Protein AF-A0A7R8ZW64-F1 (afdb_monomer)

Nearest PDB structures (foldseek):
  7yxy-assembly1_A  TM=9.340E-01  e=2.367E-04  Homo sapiens
  7yxx-assembly1_C  TM=9.201E-01  e=2.009E-04  Homo sapiens
  1jpl-assembly1_A  TM=7.993E-01  e=7.768E-01  Homo sapiens
  3ldz-assembly4_D  TM=6.317E-01  e=5.594E-01  Homo sapiens
  1lf8-assembly1_A  TM=7.540E-01  e=1.969E+00  Homo sapiens

Mean predicted aligned error: 4.55 Å

pLDDT: mean 87.66, std 8.01, range [64.5, 96.69]

Solvent-accessible surface area (backbone atoms only — not comparable to full-atom values): 5279 Å² total; per-residue (Å²): 112,68,68,60,48,51,48,74,76,37,52,76,39,69,68,45,51,52,50,52,46,60,60,30,57,88,28,66,73,50,35,52,54,52,51,54,54,42,48,56,48,62,75,39,95,79,49,90,56,39,68,35,44,49,51,44,48,51,53,61,49,64,46,91,52,97,55,25,70,57,50,46,47,37,50,43,66,21,48,100,80,80,43,77,12,51,56,62,58,75,74,107

Organism: NCBI:txid163714

Structure (mmCIF, N/CA/C/O backbone):
data_AF-A0A7R8ZW64-F1
#
_entry.id   AF-A0A7R8ZW64-F1
#
loop_
_atom_site.group_PDB
_atom_site.id
_atom_site.type_symbol
_atom_site.label_atom_id
_atom_site.label_alt_id
_atom_site.label_comp_id
_atom_site.label_asym_id
_atom_site.label_entity_id
_atom_site.label_seq_id
_atom_site.pdbx_PDB_ins_code
_atom_site.Cartn_x
_atom_site.Cartn_y
_atom_site.Cartn_z
_atom_site.occupancy
_atom_site.B_iso_or_equiv
_atom_site.auth_seq_id
_atom_site.auth_comp_id
_atom_site.auth_asym_id
_atom_site.auth_atom_id
_atom_site.pdbx_PDB_model_num
ATOM 1 N N . ARG A 1 1 ? 12.061 3.968 9.991 1.00 66.75 1 ARG A N 1
ATOM 2 C CA . ARG A 1 1 ? 11.794 5.033 10.994 1.00 66.75 1 ARG A CA 1
ATOM 3 C C . ARG A 1 1 ? 11.259 6.308 10.344 1.00 66.75 1 ARG A C 1
ATOM 5 O O . ARG A 1 1 ? 10.200 6.731 10.760 1.00 66.75 1 ARG A O 1
ATOM 12 N N . TYR A 1 2 ? 11.912 6.879 9.323 1.00 83.88 2 TYR A N 1
ATOM 13 C CA . TYR A 1 2 ? 11.427 8.117 8.686 1.00 83.88 2 TYR A CA 1
ATOM 14 C C . TYR A 1 2 ? 10.127 7.936 7.882 1.00 83.88 2 TYR A C 1
ATOM 16 O O . TYR A 1 2 ? 9.154 8.625 8.146 1.00 83.88 2 TYR A O 1
ATOM 24 N N . LEU A 1 3 ? 10.071 6.941 6.988 1.00 83.38 3 LEU A N 1
ATOM 25 C CA . LEU A 1 3 ? 8.874 6.668 6.181 1.00 83.38 3 LEU A CA 1
ATOM 26 C C . LEU A 1 3 ? 7.639 6.357 7.040 1.00 83.38 3 LEU A C 1
ATOM 28 O O . LEU A 1 3 ? 6.577 6.911 6.817 1.00 83.38 3 LEU A O 1
ATOM 32 N N . LYS A 1 4 ? 7.812 5.527 8.075 1.00 85.31 4 LYS A N 1
ATOM 33 C CA . LYS A 1 4 ? 6.762 5.229 9.058 1.00 85.31 4 LYS A CA 1
ATOM 34 C C . LYS A 1 4 ? 6.213 6.499 9.720 1.00 85.31 4 LYS A C 1
ATOM 36 O O . LYS A 1 4 ? 5.008 6.646 9.825 1.00 85.31 4 LYS A O 1
ATOM 41 N N . LYS A 1 5 ? 7.096 7.428 10.098 1.00 86.44 5 LYS A N 1
ATOM 42 C CA . LYS A 1 5 ? 6.702 8.705 10.697 1.00 86.44 5 LYS A CA 1
ATOM 43 C C . LYS A 1 5 ? 5.900 9.577 9.720 1.00 86.44 5 LYS A C 1
ATOM 45 O O . LYS A 1 5 ? 4.893 10.139 10.117 1.00 86.44 5 LYS A O 1
ATOM 50 N N . ILE A 1 6 ? 6.307 9.637 8.447 1.00 84.00 6 ILE A N 1
ATOM 51 C CA . ILE A 1 6 ? 5.544 10.341 7.399 1.00 84.00 6 ILE A CA 1
ATOM 52 C C . ILE A 1 6 ? 4.145 9.743 7.250 1.00 84.00 6 ILE A C 1
ATOM 54 O O . ILE A 1 6 ? 3.171 10.485 7.182 1.00 84.00 6 ILE A O 1
ATOM 58 N N . LEU A 1 7 ? 4.056 8.410 7.214 1.00 85.50 7 LEU A N 1
ATOM 59 C CA . LEU A 1 7 ? 2.778 7.714 7.135 1.00 85.50 7 LEU A CA 1
ATOM 60 C C . LEU A 1 7 ? 1.893 8.084 8.331 1.00 85.50 7 LEU A C 1
ATOM 62 O O . LEU A 1 7 ? 0.770 8.508 8.129 1.00 85.50 7 LEU A O 1
ATOM 66 N N . GLU A 1 8 ? 2.407 8.004 9.558 1.00 82.81 8 GLU A N 1
ATOM 67 C CA . GLU A 1 8 ? 1.642 8.308 10.777 1.00 82.81 8 GLU A CA 1
ATOM 68 C C . GLU A 1 8 ? 1.207 9.782 10.895 1.00 82.81 8 GLU A C 1
ATOM 70 O O . GLU A 1 8 ? 0.135 10.048 11.427 1.00 82.81 8 GLU A O 1
ATOM 75 N N . GLU A 1 9 ? 2.005 10.745 10.421 1.00 81.62 9 GLU A N 1
ATOM 76 C CA . GLU A 1 9 ? 1.721 12.181 10.599 1.00 81.62 9 GLU A CA 1
ATOM 77 C C . GLU A 1 9 ? 0.862 12.790 9.473 1.00 81.62 9 GLU A C 1
ATOM 79 O O . GLU A 1 9 ? 0.253 13.843 9.674 1.00 81.62 9 GLU A O 1
ATOM 84 N N . HIS A 1 10 ? 0.808 12.162 8.290 1.00 77.38 10 HIS A N 1
ATOM 85 C CA . HIS A 1 10 ? 0.266 12.794 7.078 1.00 77.38 10 HIS A CA 1
ATOM 86 C C . HIS A 1 10 ? -0.532 11.859 6.146 1.00 77.38 10 HIS A C 1
ATOM 88 O O . HIS A 1 10 ? -0.652 12.152 4.956 1.00 77.3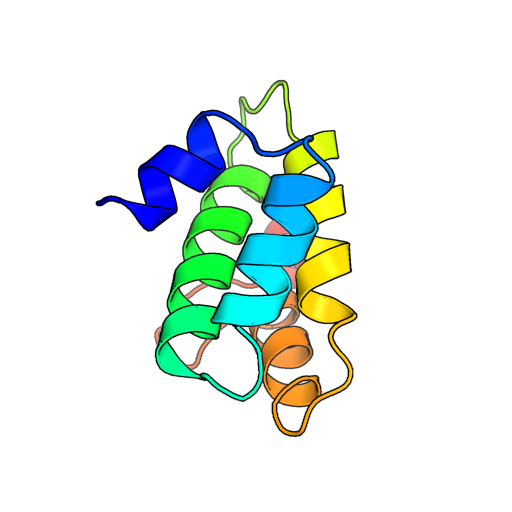8 10 HIS A O 1
ATOM 94 N N . THR A 1 11 ? -1.113 10.765 6.653 1.00 73.31 11 THR A N 1
ATOM 95 C CA . THR A 1 11 ? -1.839 9.743 5.857 1.00 73.31 11 THR A CA 1
ATOM 96 C C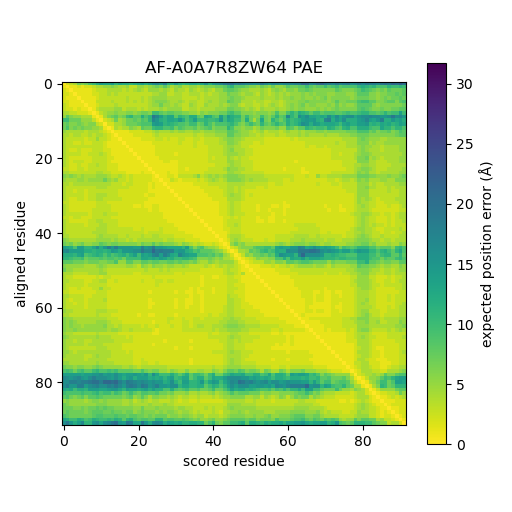 . THR A 1 11 ? -2.851 10.269 4.832 1.00 73.31 11 THR A C 1
ATOM 98 O O . THR A 1 11 ? -3.062 9.609 3.820 1.00 73.31 11 THR A O 1
ATOM 101 N N . SER A 1 12 ? -3.482 11.420 5.075 1.00 73.88 12 SER A N 1
ATOM 102 C CA . SER A 1 12 ? -4.543 11.995 4.231 1.00 73.88 12 SER A CA 1
ATOM 103 C C . SER A 1 12 ? -4.088 13.116 3.290 1.00 73.88 12 SER A C 1
ATOM 105 O O . SER A 1 12 ? -4.902 13.655 2.543 1.00 73.88 12 SER A O 1
ATOM 107 N N . SER A 1 13 ? -2.808 13.500 3.314 1.00 85.56 13 SER A N 1
ATOM 108 C CA . SER A 1 13 ? -2.300 14.562 2.441 1.00 85.56 13 SER A CA 1
ATOM 109 C C . SER A 1 13 ? -2.027 14.034 1.030 1.00 85.56 13 SER A C 1
ATOM 111 O O . SER A 1 13 ? -1.334 13.026 0.870 1.00 85.56 13 SER A O 1
ATOM 113 N N . GLU A 1 14 ? -2.489 14.751 -0.001 1.00 87.44 14 GLU A N 1
ATOM 114 C CA . GLU A 1 14 ? -2.173 14.450 -1.408 1.00 87.44 14 GLU A CA 1
ATOM 115 C C . GLU A 1 14 ? -0.656 14.371 -1.648 1.00 87.44 14 GLU A C 1
ATOM 117 O O . GLU A 1 14 ? -0.184 13.477 -2.351 1.00 87.44 14 GLU A O 1
ATOM 122 N N . ASP A 1 15 ? 0.125 15.226 -0.979 1.00 88.81 15 ASP A N 1
ATOM 123 C CA . ASP A 1 15 ? 1.590 15.209 -1.054 1.00 88.81 15 ASP A CA 1
ATOM 124 C C . ASP A 1 15 ? 2.175 13.899 -0.515 1.00 88.81 15 ASP A C 1
ATOM 126 O O . ASP A 1 15 ? 3.167 13.384 -1.032 1.00 88.81 15 ASP A O 1
ATOM 130 N N . THR A 1 16 ? 1.550 13.331 0.521 1.00 89.06 16 THR A N 1
ATOM 131 C CA . THR A 1 16 ? 1.985 12.056 1.104 1.00 89.06 16 THR A CA 1
ATOM 132 C C . THR A 1 16 ? 1.661 10.902 0.173 1.00 89.06 16 THR A C 1
ATOM 134 O O . THR A 1 16 ? 2.512 10.039 -0.036 1.00 89.06 16 THR A O 1
ATOM 137 N N . ILE A 1 17 ? 0.484 10.915 -0.455 1.00 89.94 17 ILE A N 1
ATOM 138 C CA . ILE A 1 17 ? 0.106 9.923 -1.466 1.00 89.94 17 ILE A CA 1
ATOM 139 C C . ILE A 1 17 ? 1.070 9.976 -2.658 1.00 89.94 17 ILE A C 1
ATOM 141 O O . ILE A 1 17 ? 1.565 8.932 -3.093 1.00 89.94 17 ILE A O 1
ATOM 145 N N .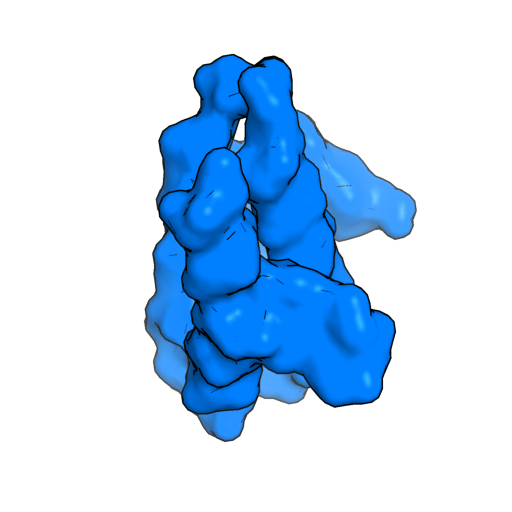 ALA A 1 18 ? 1.391 11.174 -3.154 1.00 92.12 18 ALA A N 1
ATOM 146 C CA . ALA A 1 18 ? 2.326 11.362 -4.259 1.00 92.12 18 ALA A CA 1
ATOM 147 C C . ALA A 1 18 ? 3.744 10.894 -3.893 1.00 92.12 18 ALA A C 1
ATOM 149 O O . ALA A 1 18 ? 4.369 10.149 -4.651 1.00 92.12 18 ALA A O 1
ATOM 150 N N . LEU A 1 19 ? 4.236 11.268 -2.707 1.00 92.50 19 LEU A N 1
ATOM 151 C CA . LEU A 1 19 ? 5.552 10.861 -2.220 1.00 92.50 19 LEU A CA 1
ATOM 152 C C . LEU A 1 19 ? 5.647 9.343 -2.034 1.00 92.50 19 LEU A C 1
ATOM 154 O O . LEU A 1 19 ? 6.618 8.730 -2.472 1.00 92.50 19 LEU A O 1
ATOM 158 N N . VAL A 1 20 ? 4.648 8.727 -1.398 1.00 91.81 20 VAL A N 1
ATOM 159 C CA . VAL A 1 20 ? 4.602 7.273 -1.200 1.00 91.81 20 VAL A CA 1
ATOM 160 C C . VAL A 1 20 ? 4.560 6.558 -2.545 1.00 91.81 20 VAL A C 1
ATOM 162 O O . VAL A 1 20 ? 5.328 5.617 -2.744 1.00 91.81 20 VAL A O 1
ATOM 165 N N . SER A 1 21 ? 3.737 7.036 -3.481 1.00 92.81 21 SER A N 1
ATOM 166 C CA . SER A 1 21 ? 3.658 6.481 -4.835 1.00 92.81 21 SER A CA 1
ATOM 167 C C . SER A 1 21 ? 5.006 6.543 -5.547 1.00 92.81 21 SER A C 1
ATOM 169 O O . SER A 1 21 ? 5.480 5.532 -6.060 1.00 92.81 21 SER A O 1
ATOM 171 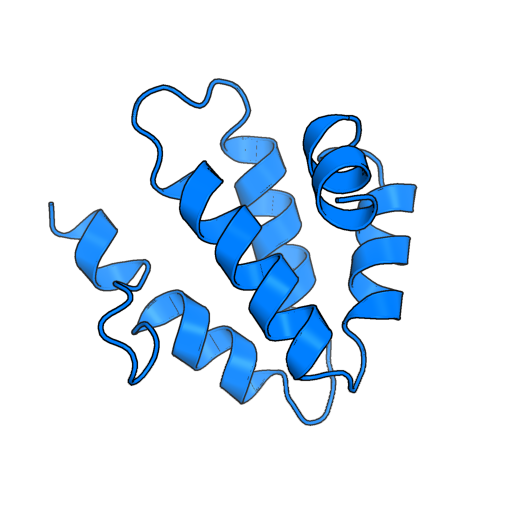N N . TYR A 1 22 ? 5.678 7.695 -5.492 1.00 94.69 22 TYR A N 1
ATOM 172 C CA . TYR A 1 22 ? 7.005 7.877 -6.076 1.00 94.69 22 TYR A CA 1
ATOM 173 C C . TYR A 1 22 ? 8.055 6.941 -5.461 1.00 94.69 22 TYR A C 1
ATOM 175 O O . TYR A 1 22 ? 8.835 6.325 -6.179 1.00 94.69 22 TYR A O 1
ATOM 183 N N . LEU A 1 23 ? 8.073 6.800 -4.133 1.00 93.69 23 LEU A N 1
ATOM 184 C CA . LEU A 1 23 ? 9.037 5.940 -3.440 1.00 93.69 23 LEU A CA 1
ATOM 185 C C . LEU A 1 23 ? 8.798 4.444 -3.691 1.00 93.69 23 LEU A C 1
ATOM 187 O O . LEU A 1 23 ? 9.738 3.650 -3.611 1.00 93.69 23 LEU A O 1
ATOM 191 N N . CYS A 1 24 ? 7.550 4.058 -3.955 1.00 95.00 24 CYS A N 1
ATOM 192 C CA . CYS A 1 24 ? 7.164 2.677 -4.232 1.00 95.00 24 CYS A CA 1
ATOM 193 C C . CYS A 1 24 ? 7.347 2.285 -5.701 1.00 95.00 24 CYS A C 1
ATOM 195 O O . CYS A 1 24 ? 7.485 1.090 -5.974 1.00 95.00 24 CYS A O 1
ATOM 197 N N . TRP A 1 25 ? 7.377 3.258 -6.616 1.00 96.69 25 TRP A N 1
ATOM 198 C CA . TRP A 1 25 ? 7.511 3.031 -8.052 1.00 96.69 25 TRP A CA 1
ATOM 199 C C . TRP A 1 25 ? 8.766 2.214 -8.381 1.00 96.69 25 TRP A C 1
ATOM 201 O O . TRP A 1 25 ? 9.879 2.601 -8.021 1.00 96.69 25 TRP A O 1
ATOM 211 N N . GLU A 1 26 ? 8.577 1.050 -9.012 1.00 94.38 26 GLU A N 1
ATOM 212 C CA . GLU A 1 26 ? 9.644 0.101 -9.389 1.00 94.38 26 GLU A CA 1
ATOM 213 C C . GLU A 1 26 ? 10.538 -0.369 -8.212 1.00 94.38 26 GLU A C 1
ATOM 215 O O . GLU A 1 26 ? 11.589 -0.987 -8.399 1.00 94.38 26 GLU A O 1
ATOM 220 N N . SER A 1 27 ? 10.120 -0.129 -6.963 1.00 94.12 27 SER A N 1
ATOM 221 C CA . SER A 1 27 ? 10.894 -0.439 -5.758 1.00 94.12 27 SER A CA 1
ATOM 222 C C . SER A 1 27 ? 10.169 -1.458 -4.891 1.00 94.12 27 SER A C 1
ATOM 224 O O . SER A 1 27 ? 9.383 -1.127 -3.997 1.00 94.12 27 SER A O 1
ATOM 226 N N . ARG A 1 28 ? 10.467 -2.740 -5.121 1.00 91.38 28 ARG A N 1
ATOM 227 C CA . ARG A 1 28 ? 9.860 -3.843 -4.362 1.00 91.38 28 ARG A CA 1
ATOM 228 C C . ARG A 1 28 ? 10.129 -3.773 -2.850 1.00 91.38 28 ARG A C 1
ATOM 230 O O . ARG A 1 28 ? 9.170 -3.921 -2.099 1.00 91.38 28 ARG A O 1
ATOM 237 N N . PRO A 1 29 ? 11.358 -3.506 -2.359 1.00 92.00 29 PRO A N 1
ATOM 238 C CA . PRO A 1 29 ? 11.611 -3.437 -0.917 1.00 92.00 29 PRO A CA 1
ATOM 239 C C . PRO A 1 29 ? 10.828 -2.317 -0.223 1.00 92.00 29 PRO A C 1
ATOM 241 O O . PRO A 1 29 ? 10.318 -2.518 0.879 1.00 92.00 29 PRO A O 1
ATOM 244 N N . VAL A 1 30 ? 10.712 -1.151 -0.870 1.00 92.81 30 VAL A N 1
ATOM 245 C CA . VAL A 1 30 ? 9.963 -0.013 -0.323 1.00 92.81 30 VAL A CA 1
ATOM 246 C C . VAL A 1 30 ? 8.464 -0.286 -0.378 1.00 92.81 30 VAL A C 1
ATOM 248 O O . VAL A 1 30 ? 7.800 -0.126 0.642 1.00 92.81 30 VAL A O 1
ATOM 251 N N . SER A 1 31 ? 7.956 -0.793 -1.506 1.00 93.81 31 SER A N 1
ATOM 252 C CA . SER A 1 31 ? 6.555 -1.207 -1.655 1.00 93.81 31 SER A CA 1
ATOM 253 C C . SER A 1 31 ? 6.142 -2.219 -0.585 1.00 93.81 31 SER A C 1
ATOM 255 O O . SER A 1 31 ? 5.130 -2.020 0.079 1.00 93.81 31 SER A O 1
ATOM 257 N N . CYS A 1 32 ? 6.947 -3.264 -0.352 1.00 91.75 32 CYS A N 1
ATOM 258 C CA . CYS A 1 32 ? 6.688 -4.240 0.709 1.00 91.75 32 CYS A CA 1
ATOM 259 C C . CYS A 1 32 ? 6.657 -3.578 2.089 1.00 91.75 32 CYS A C 1
ATOM 261 O O . CYS A 1 32 ? 5.793 -3.888 2.903 1.00 91.75 32 CYS A O 1
ATOM 2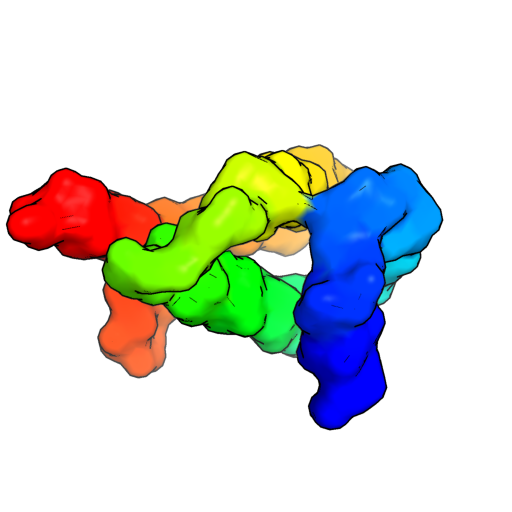63 N N . PHE A 1 33 ? 7.607 -2.691 2.393 1.00 92.44 33 PHE A N 1
ATOM 264 C CA . PHE A 1 33 ? 7.639 -2.016 3.689 1.00 92.44 33 PHE A CA 1
ATOM 265 C C . PHE A 1 33 ? 6.391 -1.144 3.901 1.00 92.44 33 PHE A C 1
ATOM 267 O O . PHE A 1 33 ? 5.752 -1.250 4.944 1.00 92.44 33 PHE A O 1
ATOM 274 N N . VAL A 1 34 ? 6.021 -0.329 2.908 1.00 93.12 34 VAL A N 1
ATOM 275 C CA . VAL A 1 34 ? 4.830 0.534 2.963 1.00 93.12 34 VAL A CA 1
ATOM 276 C C . VAL A 1 34 ? 3.560 -0.296 3.094 1.00 93.12 34 VAL A C 1
ATOM 278 O O . VAL A 1 34 ? 2.764 -0.032 3.989 1.00 93.12 34 VAL A O 1
ATOM 281 N N . LEU A 1 35 ? 3.389 -1.320 2.253 1.00 93.19 35 LEU A N 1
ATOM 282 C CA . LEU A 1 35 ? 2.210 -2.184 2.279 1.00 93.19 35 LEU A CA 1
ATOM 283 C C . LEU A 1 35 ? 2.028 -2.838 3.651 1.00 93.19 35 LEU A C 1
ATOM 285 O O . LEU A 1 35 ? 0.930 -2.830 4.194 1.00 93.19 35 LEU A O 1
ATOM 289 N N . ASN A 1 36 ? 3.119 -3.318 4.246 1.00 90.94 36 ASN A N 1
ATOM 290 C CA . ASN A 1 36 ? 3.109 -3.926 5.571 1.00 90.94 36 ASN A CA 1
ATOM 291 C C . ASN A 1 36 ? 2.695 -2.956 6.687 1.00 90.94 36 ASN A C 1
ATOM 293 O O . ASN A 1 36 ? 1.993 -3.362 7.612 1.00 90.94 36 ASN A O 1
ATOM 297 N N . GLU A 1 37 ? 3.151 -1.703 6.635 1.00 91.12 37 GLU A N 1
ATOM 298 C CA . GLU A 1 37 ? 2.743 -0.68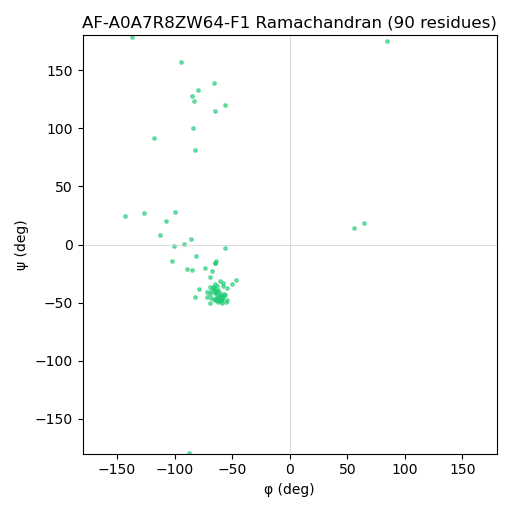2 7.609 1.00 91.12 37 GLU A CA 1
ATOM 299 C C . GLU A 1 37 ? 1.269 -0.304 7.414 1.00 91.12 37 GLU A C 1
ATOM 301 O O . GLU A 1 37 ? 0.532 -0.228 8.392 1.00 91.12 37 GLU A O 1
ATOM 306 N N . ILE A 1 38 ? 0.810 -0.146 6.167 1.00 91.19 38 ILE A N 1
ATOM 307 C CA . ILE A 1 38 ? -0.598 0.151 5.861 1.00 91.19 38 ILE A CA 1
ATOM 308 C C . ILE A 1 38 ? -1.509 -0.995 6.309 1.00 91.19 38 ILE A C 1
ATOM 310 O O . ILE A 1 38 ? -2.502 -0.752 6.990 1.00 91.19 38 ILE A O 1
ATOM 314 N N . GLN A 1 39 ? -1.172 -2.244 5.979 1.00 89.62 39 GLN A N 1
ATOM 315 C CA . GLN A 1 39 ? -1.946 -3.414 6.396 1.00 89.62 39 GLN A CA 1
ATOM 316 C C . GLN A 1 39 ? -2.060 -3.489 7.918 1.00 89.62 39 GLN A C 1
ATOM 318 O O . GLN A 1 39 ? -3.166 -3.652 8.418 1.00 89.62 39 GLN A O 1
ATOM 323 N N . ALA A 1 40 ? -0.964 -3.275 8.656 1.00 88.56 40 ALA A N 1
ATOM 324 C CA . ALA A 1 40 ? -0.997 -3.270 10.120 1.00 88.56 40 ALA A CA 1
ATOM 325 C C . ALA A 1 40 ? -1.980 -2.231 10.692 1.00 88.56 40 ALA A C 1
ATOM 327 O O . ALA A 1 40 ? -2.597 -2.469 11.730 1.00 88.56 40 ALA A O 1
ATOM 328 N N . GLN A 1 41 ? -2.139 -1.093 10.014 1.00 88.50 41 GLN A N 1
ATOM 329 C CA . GLN A 1 41 ? -3.068 -0.036 10.411 1.00 88.50 41 GLN A CA 1
ATOM 330 C C . GLN A 1 41 ? -4.514 -0.348 10.019 1.00 88.50 41 GLN A C 1
ATOM 332 O O . GLN A 1 41 ? -5.422 -0.069 10.803 1.00 88.50 41 GLN A O 1
ATOM 337 N N . VAL A 1 42 ? -4.734 -0.954 8.850 1.00 87.88 42 VAL A N 1
ATOM 338 C CA . VAL A 1 42 ? -6.064 -1.370 8.373 1.00 87.88 42 VAL A CA 1
ATOM 339 C C . VAL A 1 42 ? -6.621 -2.531 9.201 1.00 87.88 42 VAL A C 1
ATOM 341 O O . VAL A 1 42 ? -7.813 -2.554 9.489 1.00 87.88 42 VAL A O 1
ATOM 344 N N . THR A 1 43 ? -5.774 -3.465 9.638 1.00 86.00 43 THR A N 1
ATOM 345 C CA . THR A 1 43 ? -6.185 -4.616 10.459 1.00 86.00 43 THR A CA 1
ATOM 346 C C . THR A 1 43 ? -6.235 -4.310 11.961 1.00 86.00 43 THR A C 1
ATOM 348 O O . THR A 1 43 ? -6.428 -5.213 12.775 1.00 86.00 43 THR A O 1
ATOM 351 N N . SER A 1 44 ? -6.015 -3.056 12.365 1.00 83.38 44 SER A N 1
ATOM 352 C CA . SER A 1 44 ? -6.038 -2.640 13.770 1.00 83.38 44 SER A CA 1
ATOM 353 C C . SER A 1 44 ? -7.465 -2.327 14.237 1.00 83.38 44 SER A C 1
ATOM 355 O O . SER A 1 44 ? -8.161 -1.505 13.647 1.00 83.38 44 SER A O 1
ATOM 357 N N . VAL A 1 45 ? -7.885 -2.935 15.352 1.00 66.50 45 VAL A N 1
ATOM 358 C CA . VAL A 1 45 ? -9.265 -2.894 15.892 1.00 66.50 45 VAL A CA 1
ATOM 359 C C . VAL A 1 45 ? -9.721 -1.491 16.345 1.00 66.50 45 VAL A C 1
ATOM 361 O O . VAL A 1 45 ? -10.915 -1.255 16.502 1.00 66.50 45 VAL A O 1
ATOM 364 N N . TYR A 1 46 ? -8.803 -0.533 16.526 1.00 68.06 46 TYR A N 1
ATOM 365 C CA . TYR A 1 46 ? -9.102 0.793 17.097 1.00 68.06 46 TYR A CA 1
ATOM 366 C C . TYR A 1 46 ? -8.631 1.972 16.234 1.00 68.06 46 TYR A C 1
ATOM 368 O O . TYR A 1 46 ? -8.338 3.048 16.756 1.00 68.06 46 TYR A O 1
ATOM 376 N N . ASN A 1 47 ? -8.527 1.790 14.916 1.00 77.00 47 ASN A N 1
ATOM 377 C CA . ASN A 1 47 ? -8.045 2.852 14.038 1.00 77.00 47 ASN A CA 1
ATOM 378 C C . ASN A 1 47 ? -9.167 3.826 13.627 1.00 77.00 47 ASN A C 1
ATOM 380 O O . ASN A 1 47 ? -9.943 3.554 12.711 1.00 77.00 47 ASN A O 1
ATOM 384 N N . TYR A 1 48 ? -9.227 4.990 14.284 1.00 74.62 48 TYR A N 1
ATOM 385 C CA . TYR A 1 48 ? -10.174 6.071 13.960 1.00 74.62 48 TYR A CA 1
ATOM 386 C C . TYR A 1 48 ? -9.939 6.698 12.575 1.00 74.62 48 TYR A C 1
ATOM 388 O O . TYR A 1 48 ? -10.827 7.363 12.045 1.00 74.62 48 TYR A O 1
ATOM 396 N N . GLU A 1 49 ? -8.774 6.459 11.971 1.00 83.31 49 GLU A N 1
ATOM 397 C CA . GLU A 1 49 ? -8.377 6.984 10.663 1.00 83.31 49 GLU A CA 1
ATOM 398 C C . GLU A 1 49 ? -8.375 5.901 9.577 1.00 83.31 49 GLU A C 1
ATOM 400 O O . GLU A 1 49 ? -7.750 6.071 8.531 1.00 83.31 49 GLU A O 1
ATOM 405 N N . ILE A 1 50 ? -9.081 4.781 9.788 1.00 86.50 50 ILE A N 1
ATOM 406 C CA . ILE A 1 50 ? -9.103 3.646 8.848 1.00 86.50 50 ILE A CA 1
ATOM 407 C C . ILE A 1 50 ? -9.403 4.069 7.403 1.00 86.50 50 ILE A C 1
ATOM 409 O O . ILE A 1 50 ? -8.831 3.516 6.469 1.00 86.50 50 ILE A O 1
ATOM 413 N N . LYS A 1 51 ? -10.242 5.095 7.210 1.00 87.81 51 LYS A N 1
ATOM 414 C CA . LYS A 1 51 ? -10.537 5.656 5.888 1.00 87.81 51 LYS A CA 1
ATOM 415 C C . LYS A 1 51 ? -9.274 6.179 5.191 1.00 87.81 51 LYS A C 1
ATOM 417 O O . LYS A 1 51 ? -9.045 5.816 4.044 1.00 87.81 51 LYS A O 1
ATOM 422 N N . CYS A 1 52 ? -8.445 6.963 5.880 1.00 88.88 52 CYS A N 1
ATOM 423 C CA . CYS A 1 52 ? -7.204 7.514 5.327 1.00 88.88 52 CYS A CA 1
ATOM 424 C C . CYS A 1 52 ? -6.223 6.391 4.954 1.00 88.88 52 CYS A C 1
ATOM 426 O O . CYS A 1 52 ? -5.600 6.416 3.895 1.00 88.88 52 CYS A O 1
ATOM 428 N N . TRP A 1 53 ? -6.126 5.357 5.795 1.00 90.50 53 TRP A N 1
ATOM 429 C CA . TRP A 1 53 ? -5.284 4.191 5.517 1.00 90.50 53 TRP A CA 1
ATOM 430 C C . TRP A 1 53 ? -5.785 3.365 4.326 1.00 90.50 53 TRP A C 1
ATOM 432 O O . TRP A 1 53 ? -4.972 2.877 3.543 1.00 90.50 53 TRP A O 1
ATOM 442 N N . LEU A 1 54 ? -7.104 3.237 4.149 1.00 90.38 54 LEU A N 1
ATOM 443 C CA . LEU A 1 54 ? -7.699 2.589 2.978 1.00 90.38 54 LEU A CA 1
ATOM 444 C C . LEU A 1 54 ? -7.489 3.406 1.698 1.00 90.38 54 LEU A C 1
ATOM 446 O O . LEU A 1 54 ? -7.189 2.824 0.661 1.00 90.38 54 LEU A O 1
ATOM 450 N N . GLU A 1 55 ? -7.601 4.733 1.756 1.00 91.50 55 GLU A N 1
ATOM 451 C CA . GLU A 1 55 ? -7.297 5.614 0.618 1.00 91.50 55 GLU A CA 1
ATOM 452 C C . GLU A 1 55 ? -5.834 5.467 0.186 1.00 91.50 55 GLU A C 1
ATOM 454 O O . GLU A 1 55 ? -5.547 5.279 -0.998 1.00 91.50 55 GLU A O 1
ATOM 459 N N . LEU A 1 56 ? -4.911 5.446 1.151 1.00 92.25 56 LEU A N 1
ATOM 460 C CA . LEU A 1 56 ? -3.496 5.229 0.876 1.00 92.25 56 LEU A CA 1
ATOM 461 C C . LEU A 1 56 ? -3.216 3.819 0.328 1.00 92.25 56 LEU A C 1
ATOM 463 O O . LEU A 1 56 ? -2.398 3.661 -0.580 1.00 92.25 56 LEU A O 1
ATOM 467 N N . LEU A 1 57 ? -3.907 2.797 0.844 1.00 93.75 57 LEU A N 1
ATOM 468 C CA . LEU A 1 57 ? -3.828 1.437 0.316 1.00 93.75 57 LEU A CA 1
ATOM 469 C C . LEU A 1 57 ? -4.271 1.391 -1.148 1.00 93.75 57 LEU A C 1
ATOM 471 O O . LEU A 1 57 ? -3.563 0.839 -1.985 1.00 93.75 57 LEU A O 1
ATOM 475 N N . VAL A 1 58 ? -5.417 1.995 -1.470 1.00 94.06 58 VAL A N 1
ATOM 476 C CA . VAL A 1 58 ? -5.928 2.062 -2.844 1.00 94.06 58 VAL A CA 1
ATOM 477 C C . VAL A 1 58 ? -4.934 2.778 -3.752 1.00 94.06 58 VAL A C 1
ATOM 479 O O . VAL A 1 58 ? -4.646 2.269 -4.834 1.00 94.06 58 VAL A O 1
ATOM 482 N N . ALA A 1 59 ? -4.358 3.899 -3.311 1.00 94.25 59 ALA A N 1
ATOM 483 C CA . ALA A 1 59 ? -3.342 4.609 -4.081 1.00 94.25 59 ALA A CA 1
ATOM 484 C C . ALA A 1 59 ? -2.123 3.719 -4.373 1.00 94.25 59 ALA A C 1
ATOM 486 O O . ALA A 1 59 ? -1.714 3.601 -5.525 1.00 94.25 59 ALA A O 1
ATOM 487 N N . LEU A 1 60 ? -1.603 3.018 -3.360 1.00 94.81 60 LEU A N 1
ATOM 488 C CA . LEU A 1 60 ? -0.468 2.104 -3.503 1.00 94.81 60 LEU A CA 1
ATOM 489 C C . LEU A 1 60 ? -0.753 0.950 -4.484 1.00 94.81 60 LEU A C 1
ATOM 491 O O . LEU A 1 60 ? 0.109 0.581 -5.285 1.00 94.81 60 LEU A O 1
ATOM 495 N N . LEU A 1 61 ? -1.955 0.371 -4.433 1.00 95.88 61 LEU A N 1
ATOM 496 C CA . LEU A 1 61 ? -2.368 -0.714 -5.332 1.00 95.88 61 LEU A CA 1
ATOM 497 C C . LEU A 1 61 ? -2.667 -0.230 -6.760 1.00 95.88 61 LEU A C 1
ATOM 499 O O . LEU A 1 61 ? -2.618 -1.024 -7.698 1.00 95.88 61 LEU A O 1
ATOM 503 N N . SER A 1 62 ? -2.930 1.065 -6.933 1.00 96.38 62 SER A N 1
ATOM 504 C CA . SER A 1 62 ? -3.243 1.686 -8.227 1.00 96.38 62 SER A CA 1
ATOM 505 C C . SER A 1 62 ? -2.015 2.227 -8.961 1.00 96.38 62 SER A C 1
ATOM 507 O O . SER A 1 62 ? -2.156 2.768 -10.051 1.00 96.38 62 SER A O 1
ATOM 509 N N . ILE A 1 63 ? -0.811 2.094 -8.396 1.00 96.38 63 ILE A N 1
ATOM 510 C CA . ILE A 1 63 ? 0.426 2.450 -9.100 1.00 96.38 63 ILE A CA 1
ATOM 511 C C . ILE A 1 63 ? 0.589 1.503 -10.296 1.00 96.38 63 ILE A C 1
ATOM 513 O O . ILE A 1 63 ? 0.781 0.300 -10.106 1.00 96.38 63 ILE A O 1
ATOM 517 N N . GLU A 1 64 ? 0.533 2.053 -11.507 1.00 96.00 64 GLU A N 1
ATOM 518 C CA . GLU A 1 64 ? 0.686 1.332 -12.775 1.00 96.00 64 GLU A CA 1
ATOM 519 C C . GLU A 1 64 ? 2.176 1.138 -13.108 1.00 96.00 64 GLU A C 1
ATOM 521 O O . GLU A 1 64 ? 2.777 1.902 -13.865 1.00 96.00 64 GLU A O 1
ATOM 526 N N . ASP A 1 65 ? 2.803 0.131 -12.501 1.00 95.62 65 ASP A N 1
ATOM 527 C CA . ASP A 1 65 ? 4.204 -0.234 -12.746 1.00 95.62 65 ASP A CA 1
ATOM 528 C C . ASP A 1 65 ? 4.387 -1.756 -12.864 1.00 95.62 65 ASP A C 1
ATOM 530 O O . ASP A 1 65 ? 3.436 -2.529 -12.719 1.00 95.62 65 ASP A O 1
ATOM 534 N N . SER A 1 66 ? 5.620 -2.208 -13.110 1.00 96.62 66 SER A N 1
ATOM 535 C CA . SER A 1 66 ? 5.903 -3.631 -13.340 1.00 96.62 66 SER A CA 1
ATOM 536 C C . SER A 1 66 ? 5.624 -4.553 -12.139 1.00 96.62 66 SER A C 1
ATOM 538 O O . SER A 1 66 ? 5.572 -5.775 -12.292 1.00 96.62 66 SER A O 1
ATOM 540 N N . ILE A 1 67 ? 5.441 -3.993 -10.938 1.00 94.75 67 ILE A N 1
ATOM 541 C CA . ILE A 1 67 ? 5.256 -4.730 -9.682 1.00 94.75 67 ILE A CA 1
ATOM 542 C C . ILE A 1 67 ? 3.840 -4.565 -9.101 1.00 94.75 67 ILE A C 1
ATOM 544 O O . ILE A 1 67 ? 3.581 -5.033 -7.988 1.00 94.75 67 ILE A O 1
ATOM 548 N N . GLN A 1 68 ? 2.911 -3.946 -9.836 1.00 96.62 68 GLN A N 1
ATOM 549 C CA . GLN A 1 68 ? 1.525 -3.741 -9.405 1.00 96.62 68 GLN A CA 1
ATOM 550 C C . GLN A 1 68 ? 0.822 -5.046 -9.023 1.00 96.62 68 GLN A C 1
ATOM 552 O O . GLN A 1 68 ? 0.285 -5.152 -7.919 1.00 96.62 68 GLN A O 1
ATOM 557 N N . ASP A 1 69 ? 0.896 -6.065 -9.881 1.00 95.56 69 ASP A N 1
ATOM 558 C CA . ASP A 1 69 ? 0.288 -7.377 -9.629 1.00 95.56 69 ASP A CA 1
ATOM 559 C C . ASP A 1 69 ? 0.818 -8.019 -8.343 1.00 95.56 69 ASP A C 1
ATOM 561 O O . ASP A 1 69 ? 0.073 -8.653 -7.591 1.00 95.56 69 ASP A O 1
ATOM 565 N N . PHE A 1 70 ? 2.107 -7.815 -8.051 1.00 93.81 70 P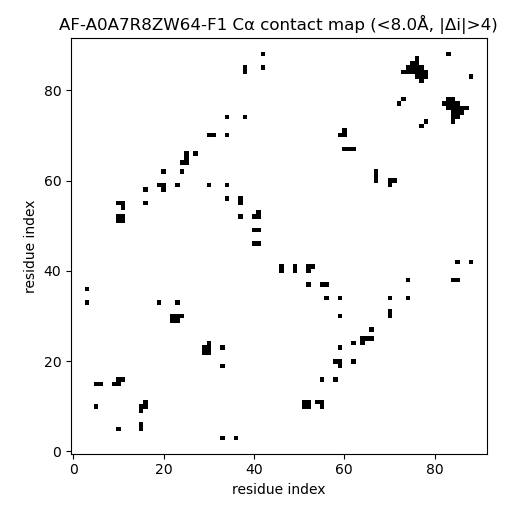HE A N 1
ATOM 566 C CA . PHE A 1 70 ? 2.704 -8.279 -6.806 1.00 93.81 70 PHE A CA 1
ATOM 567 C C . PHE A 1 70 ? 2.107 -7.547 -5.598 1.00 93.81 70 PHE A C 1
ATOM 569 O O . PHE A 1 70 ? 1.710 -8.216 -4.647 1.00 93.81 70 PHE A O 1
ATOM 576 N N . ARG A 1 71 ? 1.981 -6.210 -5.643 1.00 94.69 71 ARG A N 1
ATOM 577 C CA . ARG A 1 71 ? 1.349 -5.437 -4.557 1.00 94.69 71 ARG A CA 1
ATOM 578 C C . ARG A 1 71 ? -0.093 -5.881 -4.312 1.00 94.69 71 ARG A C 1
ATOM 580 O O . ARG A 1 71 ? -0.474 -6.069 -3.162 1.00 94.69 71 ARG A O 1
ATOM 587 N N . ILE A 1 72 ? -0.877 -6.090 -5.372 1.00 95.81 72 ILE A N 1
ATOM 588 C CA . ILE A 1 72 ? -2.277 -6.537 -5.273 1.00 95.81 72 ILE A CA 1
ATOM 589 C C . ILE A 1 72 ? -2.358 -7.943 -4.672 1.00 95.81 72 ILE A C 1
ATOM 591 O O . ILE A 1 72 ? -3.144 -8.176 -3.752 1.00 95.81 72 ILE A O 1
ATOM 595 N N . SER A 1 73 ? -1.544 -8.882 -5.162 1.00 93.56 73 SER A N 1
ATOM 596 C CA . SER A 1 73 ? -1.543 -10.254 -4.652 1.00 93.56 73 SER A CA 1
ATOM 597 C C . SER A 1 73 ? -1.167 -10.308 -3.171 1.00 93.56 73 SER A C 1
ATOM 599 O O . SER A 1 73 ? -1.869 -10.958 -2.401 1.00 93.56 73 SER A O 1
ATOM 601 N N . ASP A 1 74 ? -0.097 -9.614 -2.777 1.00 92.75 74 ASP A N 1
ATOM 602 C CA . ASP A 1 74 ? 0.411 -9.577 -1.399 1.00 92.75 74 ASP A CA 1
ATOM 603 C C . ASP A 1 74 ? -0.589 -8.889 -0.452 1.00 92.75 74 ASP A C 1
ATOM 605 O O . ASP A 1 74 ? -0.853 -9.363 0.651 1.00 92.75 74 ASP A O 1
ATOM 609 N N . ALA A 1 75 ? -1.247 -7.821 -0.918 1.00 93.56 75 ALA A N 1
ATOM 610 C CA . ALA A 1 75 ? -2.268 -7.124 -0.142 1.00 93.56 75 ALA A CA 1
ATOM 611 C C . ALA A 1 75 ? -3.482 -8.012 0.170 1.00 93.56 75 ALA A C 1
ATOM 613 O O . ALA A 1 75 ? -3.989 -8.014 1.294 1.00 93.56 75 ALA A O 1
ATOM 614 N N . LEU A 1 76 ? -3.961 -8.757 -0.831 1.00 92.62 76 LEU A N 1
ATOM 615 C CA . LEU A 1 76 ? -5.186 -9.550 -0.730 1.00 92.62 76 LEU A CA 1
ATOM 616 C C . LEU A 1 76 ? -4.963 -10.906 -0.056 1.00 92.62 76 LEU A C 1
ATOM 618 O O . LEU A 1 76 ? -5.766 -11.298 0.790 1.00 92.62 76 LEU A O 1
ATOM 622 N N . ARG A 1 77 ? -3.902 -11.618 -0.450 1.00 90.94 77 ARG A N 1
ATOM 623 C CA . ARG A 1 77 ? -3.631 -13.010 -0.050 1.00 90.94 77 ARG A CA 1
ATOM 624 C C . ARG A 1 77 ? -2.571 -13.143 1.039 1.00 90.94 77 ARG A C 1
ATOM 626 O O 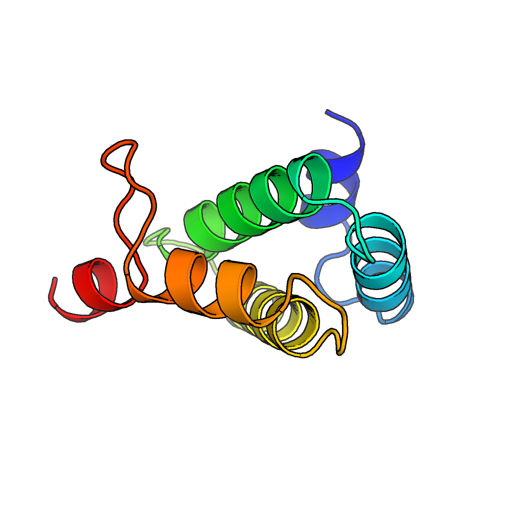. ARG A 1 77 ? -2.451 -14.229 1.591 1.00 90.94 77 ARG A O 1
ATOM 633 N N . GLY A 1 78 ? -1.810 -12.085 1.308 1.00 84.88 78 GLY A N 1
ATOM 634 C CA . GLY A 1 78 ? -0.656 -12.154 2.194 1.00 84.88 78 GLY A CA 1
ATOM 635 C C . GLY A 1 78 ? 0.630 -12.620 1.502 1.00 84.88 78 GLY A C 1
ATOM 636 O O . GLY A 1 78 ? 0.629 -12.992 0.324 1.00 84.88 78 GLY A O 1
ATOM 637 N N . ASP A 1 79 ? 1.730 -12.605 2.260 1.00 79.81 79 ASP A N 1
ATOM 638 C CA . ASP A 1 79 ? 3.071 -13.023 1.818 1.00 79.81 79 ASP A CA 1
ATOM 639 C C . ASP A 1 79 ? 3.320 -14.498 2.184 1.00 79.81 79 ASP A C 1
ATOM 641 O O . ASP A 1 79 ? 2.830 -15.018 3.187 1.00 79.81 79 ASP A O 1
ATOM 645 N N . ASN A 1 80 ? 4.238 -15.136 1.461 1.00 67.38 80 ASN A N 1
ATOM 646 C CA . ASN A 1 80 ? 4.866 -16.423 1.774 1.00 67.38 80 ASN A CA 1
ATOM 647 C C . ASN A 1 80 ? 5.565 -16.476 3.153 1.00 67.38 80 ASN A C 1
ATOM 649 O O . ASN A 1 80 ? 6.109 -17.515 3.522 1.00 67.38 80 ASN A O 1
ATOM 653 N N . ARG A 1 81 ? 5.604 -15.368 3.903 1.00 64.50 81 ARG A N 1
ATOM 654 C CA . ARG A 1 81 ? 6.184 -15.252 5.252 1.00 64.50 81 ARG A CA 1
ATOM 655 C C . ARG A 1 81 ? 5.135 -15.305 6.368 1.00 64.50 81 ARG A C 1
ATOM 657 O O . ARG A 1 81 ? 5.356 -14.712 7.419 1.00 64.50 81 ARG A O 1
ATOM 664 N N . GLU A 1 82 ? 4.009 -15.976 6.129 1.00 65.88 82 GLU A N 1
ATOM 665 C CA . GLU A 1 82 ? 2.906 -16.157 7.095 1.00 65.88 82 GLU A CA 1
ATOM 666 C C . GLU A 1 82 ? 2.192 -14.855 7.497 1.00 65.88 82 GLU A C 1
ATOM 668 O O . GLU A 1 82 ? 1.509 -14.799 8.520 1.00 65.88 82 GLU A O 1
ATOM 673 N N . LYS A 1 83 ? 2.333 -13.787 6.703 1.00 76.81 83 LYS A N 1
ATOM 674 C CA . LYS A 1 83 ? 1.546 -12.572 6.912 1.00 76.81 83 LYS A CA 1
ATOM 675 C C . LYS A 1 83 ? 0.187 -12.725 6.261 1.00 76.81 83 LYS A C 1
ATOM 677 O O . LYS A 1 83 ? 0.118 -12.941 5.060 1.00 76.81 83 LYS A O 1
ATOM 682 N N . GLU A 1 84 ? -0.852 -12.561 7.063 1.00 83.25 84 GLU A N 1
ATOM 683 C CA . GLU A 1 84 ? -2.246 -12.583 6.632 1.00 83.25 84 GLU A CA 1
ATOM 684 C C . GLU A 1 84 ? -2.574 -11.412 5.705 1.00 83.25 84 GLU A C 1
ATOM 686 O O . GLU A 1 84 ? -2.141 -10.277 5.926 1.00 83.25 84 GLU A O 1
ATOM 691 N N . GLY A 1 85 ? -3.351 -11.702 4.665 1.00 87.44 85 GLY A N 1
ATOM 692 C CA . GLY A 1 85 ? -3.876 -10.702 3.749 1.00 87.44 85 GLY A CA 1
ATOM 693 C C . GLY A 1 85 ? -5.205 -10.118 4.222 1.00 87.44 85 GLY A C 1
ATOM 694 O O . GLY A 1 85 ? -5.777 -10.501 5.246 1.00 87.44 85 GLY A O 1
ATOM 695 N N . LEU A 1 86 ? -5.756 -9.204 3.423 1.00 88.94 86 LEU A N 1
ATOM 696 C CA . LEU A 1 86 ? -7.085 -8.646 3.688 1.00 88.94 86 LEU A CA 1
ATOM 697 C C . LEU A 1 86 ? -8.186 -9.714 3.684 1.00 88.94 86 LEU A C 1
ATOM 699 O O . LEU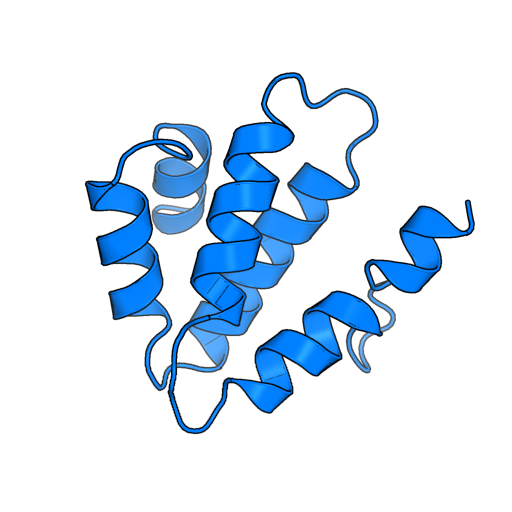 A 1 86 ? -9.164 -9.565 4.411 1.00 88.94 86 LEU A O 1
ATOM 703 N N . PHE A 1 87 ? -8.050 -10.781 2.889 1.00 89.75 87 PHE A N 1
ATOM 704 C CA . PHE A 1 87 ? -9.045 -11.857 2.877 1.00 89.75 87 PHE A CA 1
ATOM 705 C C . PHE A 1 87 ? -9.116 -12.603 4.206 1.00 89.75 87 PHE A C 1
ATOM 707 O O . PHE A 1 87 ? -10.220 -12.859 4.682 1.00 89.75 87 PHE A O 1
ATOM 714 N N . ASP A 1 88 ? -7.973 -12.881 4.829 1.00 86.56 88 ASP A N 1
ATOM 715 C CA . ASP A 1 88 ? -7.926 -13.532 6.140 1.00 86.56 88 ASP A CA 1
ATOM 716 C C . ASP A 1 88 ? -8.519 -12.621 7.222 1.00 86.56 88 ASP A C 1
ATOM 718 O O . ASP A 1 88 ? -9.221 -13.081 8.119 1.00 86.56 88 ASP A O 1
ATOM 722 N N . PHE A 1 89 ? -8.286 -11.308 7.117 1.00 85.12 89 PHE A N 1
ATOM 723 C CA . PHE A 1 89 ? -8.834 -10.329 8.053 1.00 85.12 89 PHE A CA 1
ATOM 724 C C . PHE A 1 89 ? -10.357 -10.181 7.945 1.00 85.12 89 PHE A C 1
ATOM 726 O O . PHE A 1 89 ? -11.034 -10.187 8.964 1.00 85.12 89 PHE A O 1
ATOM 733 N N . VAL A 1 90 ? -10.911 -10.074 6.733 1.00 84.31 90 VAL A N 1
ATOM 734 C CA . VAL A 1 90 ? -12.365 -9.905 6.524 1.00 84.31 90 VAL A CA 1
ATOM 735 C C . VAL A 1 90 ? -13.161 -11.151 6.935 1.00 84.31 90 VAL A C 1
ATOM 737 O O . VAL A 1 90 ? -14.354 -11.056 7.211 1.00 84.31 90 VAL A O 1
ATOM 740 N N . GLN A 1 91 ? -12.523 -12.323 6.965 1.00 81.38 91 GLN A N 1
ATOM 741 C CA . GLN A 1 91 ? -13.147 -13.574 7.404 1.00 81.38 91 GLN A CA 1
ATOM 742 C C . GLN A 1 91 ? -13.183 -13.760 8.931 1.00 81.38 91 GLN A C 1
ATOM 744 O O . GLN A 1 91 ? -13.836 -14.699 9.392 1.00 81.38 91 GLN A O 1
ATOM 749 N N . ARG A 1 92 ? -12.491 -12.914 9.702 1.00 72.81 92 ARG A N 1
ATOM 750 C CA . ARG A 1 92 ? -12.489 -12.931 11.174 1.00 72.81 92 ARG A CA 1
ATOM 751 C C . ARG A 1 92 ? -13.647 -12.130 11.755 1.00 72.81 92 ARG A C 1
ATOM 753 O O . ARG A 1 92 ? -14.177 -12.591 12.791 1.00 72.81 92 ARG A O 1
#

Foldseek 3Di:
DVLLVLCVPPLQDPVNLVVLLVQLAVDPVSLVVLLVSLLVLCLDPDRPVNVSSVVSLVSSLPNPHPCNVVSVCCQAQNDPVPGGHPVVSVVD

InterPro domains:
  IPR021905 Ubiquitin C-terminal hydrolase-like, DUF3517 [PF12030] (2-91)

Secondary structure (DSSP, 8-state):
-HHHHHHHHHTT-HHHHHHHHHHHTT-HHHHHHHHHHHHHHHT-TT-TTHHHHHHHHHHHHT--STTHHHHHHHHHH-BTTTB--HHHHHT-

Radius of gyration: 12.38 Å; Cα contacts (8 Å, |Δi|>4): 84; chains: 1; bounding box: 25×32×30 Å

Sequence (92 aa):
RYLKKILEEHTSSEDTIALVSYLCWESRPVSCFVLNEIQAQVTSVYNYEIKCWLELLVALLSIEDSIQDFRISDALRGDNREKEGLFDFVQR